Protein AF-A0A358DA45-F1 (afdb_monomer)

Secondary structure (DSSP, 8-state):
---S-----SGGGHHHHHHHHHHHHHHHHS----------SS---EEEEEEE-TTS-EEEEEEEE--

Mean predicted aligned error: 3.57 Å

Solvent-accessible surface area (backbone atoms only — not comparable to full-atom values): 4504 Å² total; per-residue (Å²): 130,95,66,66,74,83,92,68,95,49,79,85,51,40,65,64,51,49,57,51,29,25,52,46,25,31,75,76,70,73,46,44,82,82,84,89,78,84,84,72,80,89,68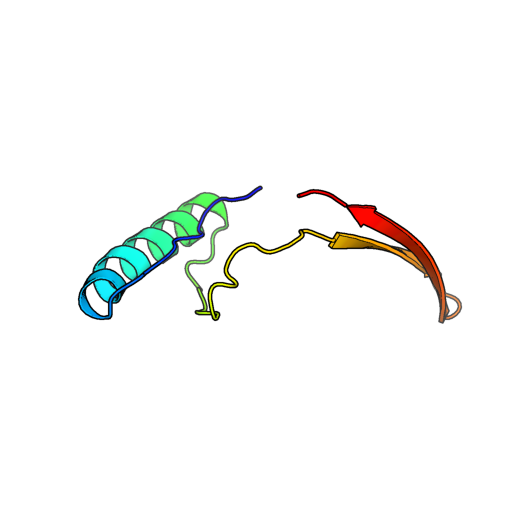,78,43,71,50,70,48,74,52,71,54,95,89,71,53,72,48,70,71,57,75,44,82,71,104

Structure (mmCIF, N/CA/C/O backbone):
data_AF-A0A358DA45-F1
#
_entry.id   AF-A0A358DA45-F1
#
loop_
_atom_site.group_PDB
_atom_site.id
_atom_site.type_symbol
_atom_site.label_atom_id
_atom_site.label_alt_id
_atom_site.label_comp_id
_atom_site.label_asym_id
_atom_site.label_entity_id
_atom_site.label_seq_id
_atom_site.pdbx_PDB_ins_code
_atom_site.Cartn_x
_atom_site.Cartn_y
_atom_site.Cartn_z
_atom_site.occupancy
_atom_site.B_iso_or_equiv
_atom_site.auth_seq_id
_atom_site.auth_comp_id
_atom_site.auth_asym_id
_atom_site.auth_atom_id
_atom_site.pdbx_PDB_model_num
ATOM 1 N N . GLY A 1 1 ? 5.464 -3.800 2.215 1.00 61.12 1 GLY A N 1
ATOM 2 C CA . GLY A 1 1 ? 5.599 -3.442 3.641 1.00 61.12 1 GLY A CA 1
ATOM 3 C C . GLY A 1 1 ? 4.256 -3.043 4.203 1.00 61.12 1 GLY A C 1
ATOM 4 O O . GLY A 1 1 ? 4.036 -1.856 4.367 1.00 61.12 1 GLY A O 1
ATOM 5 N N . GLY A 1 2 ? 3.373 -4.021 4.442 1.00 70.38 2 GLY A N 1
ATOM 6 C CA . GLY A 1 2 ? 1.939 -3.842 4.721 1.00 70.38 2 GLY A CA 1
ATOM 7 C C . GLY A 1 2 ? 1.598 -3.179 6.059 1.00 70.38 2 GLY A C 1
ATOM 8 O O . GLY A 1 2 ? 0.925 -3.771 6.891 1.00 70.38 2 GLY A O 1
ATOM 9 N N . ARG A 1 3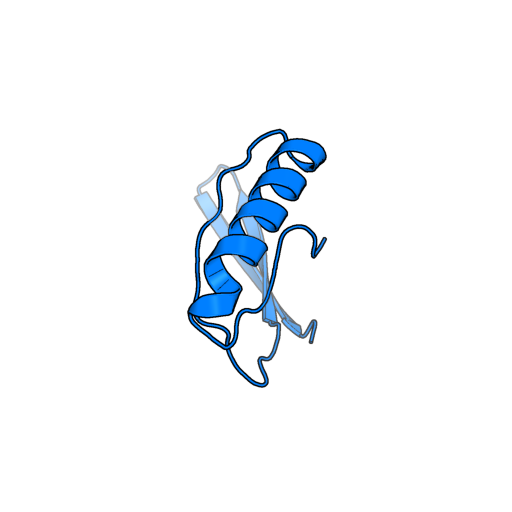 ? 2.094 -1.963 6.265 1.00 74.88 3 ARG A N 1
ATOM 10 C CA . ARG A 1 3 ? 1.862 -1.105 7.426 1.00 74.88 3 ARG A CA 1
ATOM 11 C C . ARG A 1 3 ? 0.876 -0.002 7.053 1.00 74.88 3 ARG A C 1
ATOM 13 O O . ARG A 1 3 ? 0.830 0.398 5.893 1.00 74.88 3 ARG A O 1
ATOM 20 N N . GLY A 1 4 ? 0.101 0.483 8.020 1.00 81.25 4 GLY A N 1
ATOM 21 C CA . GLY A 1 4 ? -0.859 1.572 7.802 1.00 81.25 4 GLY A CA 1
ATOM 22 C C . GLY A 1 4 ? -2.117 1.210 6.998 1.00 81.25 4 GLY A C 1
ATOM 23 O O . GLY A 1 4 ? -2.821 2.113 6.560 1.00 81.25 4 GLY A O 1
ATOM 24 N N . MET A 1 5 ? -2.426 -0.080 6.810 1.00 91.19 5 MET A N 1
ATOM 25 C CA . MET A 1 5 ? -3.663 -0.541 6.158 1.00 91.19 5 MET A CA 1
ATOM 26 C C . MET A 1 5 ? -4.581 -1.231 7.165 1.00 91.19 5 MET A C 1
ATOM 28 O O . MET A 1 5 ? -4.118 -2.018 7.992 1.00 91.19 5 MET A O 1
ATOM 32 N N . ARG A 1 6 ? -5.887 -0.956 7.085 1.00 92.31 6 ARG A N 1
ATOM 33 C CA . ARG A 1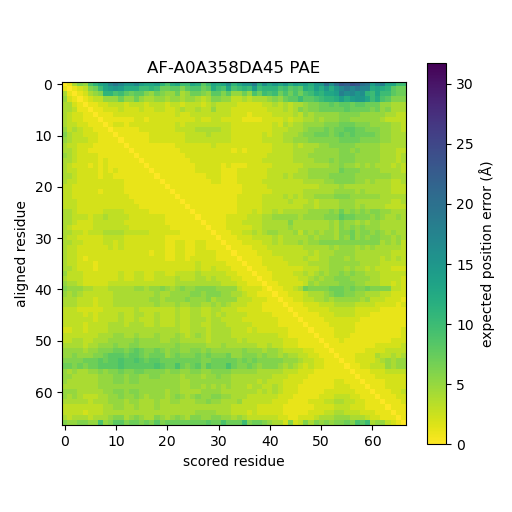 6 ? -6.913 -1.560 7.946 1.00 92.31 6 ARG A CA 1
ATOM 34 C C . ARG A 1 6 ? -8.148 -1.893 7.135 1.00 92.31 6 ARG A C 1
ATOM 36 O O . ARG A 1 6 ? -8.610 -1.079 6.343 1.00 92.31 6 ARG A O 1
ATOM 43 N N . ARG A 1 7 ? -8.685 -3.085 7.370 1.00 93.25 7 ARG A N 1
ATOM 44 C CA . ARG A 1 7 ? -9.973 -3.497 6.825 1.00 93.25 7 ARG A CA 1
ATOM 45 C C . ARG A 1 7 ? -11.081 -3.059 7.780 1.00 93.25 7 ARG A C 1
ATOM 47 O O . ARG A 1 7 ? -10.939 -3.220 8.987 1.00 93.25 7 ARG A O 1
ATOM 54 N N . VAL A 1 8 ? -12.144 -2.503 7.214 1.00 96.38 8 VAL A N 1
ATOM 55 C CA . VAL A 1 8 ? -13.326 -1.993 7.915 1.00 96.38 8 VAL A CA 1
ATOM 56 C C . VAL A 1 8 ? -14.537 -2.683 7.294 1.00 96.38 8 VAL A C 1
ATOM 58 O O . VAL A 1 8 ? -14.699 -2.627 6.075 1.00 96.38 8 VAL A O 1
ATOM 61 N N . GLU A 1 9 ? -15.347 -3.365 8.102 1.00 95.75 9 GLU A N 1
ATOM 62 C CA . GLU A 1 9 ? -16.532 -4.102 7.631 1.00 95.75 9 GLU A CA 1
ATOM 63 C C . GLU A 1 9 ? -17.815 -3.288 7.814 1.00 95.75 9 GLU A C 1
ATOM 65 O O . GLU A 1 9 ? -18.772 -3.441 7.053 1.00 95.75 9 GLU A O 1
ATOM 70 N N . THR A 1 10 ? -17.839 -2.407 8.816 1.00 96.81 10 THR A N 1
ATOM 71 C CA . THR A 1 10 ? -19.013 -1.601 9.163 1.00 96.81 10 THR A CA 1
ATOM 72 C C . THR A 1 10 ? -18.682 -0.114 9.247 1.00 96.81 10 THR A C 1
ATOM 74 O O . THR A 1 10 ? -17.543 0.285 9.480 1.00 96.81 10 THR A O 1
ATOM 77 N N . ALA A 1 11 ? -19.688 0.744 9.058 1.00 96.81 11 ALA A N 1
ATOM 78 C CA . ALA A 1 11 ? -19.489 2.194 9.099 1.00 96.81 11 ALA A CA 1
ATOM 79 C C . ALA A 1 11 ? -18.992 2.688 10.472 1.00 96.81 11 ALA A C 1
ATOM 81 O O . ALA A 1 11 ? -18.182 3.610 10.532 1.00 96.81 11 ALA A O 1
ATOM 82 N N . ASP A 1 12 ? -19.428 2.047 11.558 1.00 98.00 12 ASP A N 1
ATOM 83 C CA . ASP A 1 12 ? -19.071 2.435 12.928 1.00 98.00 12 ASP A CA 1
ATOM 84 C C . ASP A 1 12 ? -17.604 2.118 13.275 1.00 98.00 12 ASP A C 1
ATOM 86 O O . ASP A 1 12 ? -17.009 2.759 14.142 1.00 98.00 12 ASP A O 1
ATOM 90 N N . GLU A 1 13 ? -16.985 1.169 12.570 1.00 97.62 13 GLU A N 1
ATOM 91 C CA . GLU A 1 13 ? -15.561 0.838 12.700 1.00 97.62 13 GLU A CA 1
ATOM 92 C C . GLU A 1 13 ? -14.645 1.860 12.007 1.00 97.62 13 GLU A C 1
ATOM 94 O O . GLU A 1 13 ? -13.455 1.947 12.328 1.00 97.62 13 GLU A O 1
ATOM 99 N N . LEU A 1 14 ? -15.174 2.652 11.066 1.00 96.94 14 LEU A N 1
ATOM 100 C CA . LEU A 1 14 ? -14.369 3.556 10.248 1.00 96.94 14 LEU A CA 1
ATOM 101 C C . LEU A 1 14 ? -13.689 4.674 11.062 1.00 96.94 14 LEU A C 1
ATOM 103 O O . LEU A 1 14 ? -12.478 4.842 10.897 1.00 96.94 14 LEU A O 1
ATOM 107 N N . PRO A 1 15 ? -14.379 5.438 11.937 1.00 97.50 15 PRO A N 1
ATOM 108 C CA . PRO A 1 15 ? -13.741 6.529 12.675 1.00 97.50 15 PRO A CA 1
ATOM 109 C C . PRO A 1 15 ? -12.511 6.109 13.505 1.00 97.50 15 PRO A C 1
ATOM 111 O O . PRO A 1 15 ? -11.464 6.751 13.357 1.00 97.50 15 PRO A O 1
ATOM 114 N N . PRO A 1 16 ? -12.559 5.048 14.343 1.00 96.75 16 PRO A N 1
ATOM 115 C CA . PRO A 1 16 ? -11.379 4.628 15.095 1.00 96.75 16 PRO A CA 1
ATOM 116 C C . PRO A 1 16 ? -10.275 4.053 14.193 1.00 96.75 16 PRO A C 1
ATOM 118 O O . PRO A 1 16 ? -9.101 4.354 14.419 1.00 96.75 16 PRO A O 1
ATOM 121 N N . ALA A 1 17 ? -10.620 3.294 13.144 1.00 96.19 17 ALA A N 1
ATOM 122 C CA . ALA A 1 17 ? -9.637 2.743 12.209 1.00 96.19 17 ALA A CA 1
ATOM 123 C C . ALA A 1 17 ? -8.886 3.843 11.440 1.00 96.19 17 ALA A C 1
ATOM 125 O O . ALA A 1 17 ? -7.666 3.761 11.274 1.00 96.19 17 ALA A O 1
ATOM 126 N N . LEU A 1 18 ? -9.600 4.892 11.022 1.00 95.88 18 LEU A N 1
ATOM 127 C CA . LEU A 1 18 ? -9.035 6.045 10.330 1.00 95.88 18 LEU A CA 1
ATOM 128 C C . LEU A 1 18 ? -8.026 6.784 11.217 1.00 95.88 18 LEU A C 1
ATOM 130 O O . LEU A 1 18 ? -6.889 7.003 10.803 1.00 95.88 18 LEU A O 1
ATOM 134 N N . ALA A 1 19 ? -8.413 7.121 12.452 1.00 95.94 19 ALA A N 1
ATOM 135 C CA . ALA A 1 19 ? -7.539 7.823 13.392 1.00 95.94 19 ALA A CA 1
ATOM 136 C C . ALA A 1 19 ? -6.243 7.041 13.669 1.00 95.94 19 ALA A C 1
ATOM 138 O O . ALA A 1 19 ? -5.155 7.618 13.751 1.00 95.94 19 ALA A O 1
ATOM 139 N N . GLU A 1 20 ? -6.347 5.718 13.784 1.00 95.06 20 GLU A N 1
ATOM 140 C CA . GLU A 1 20 ? -5.197 4.855 14.017 1.00 95.06 20 GLU A CA 1
ATOM 141 C C . GLU A 1 20 ? -4.277 4.759 12.792 1.00 95.06 20 GLU A C 1
ATOM 143 O O . GLU A 1 20 ? -3.061 4.903 12.938 1.00 95.06 20 GLU A O 1
ATOM 148 N N . ALA A 1 21 ? -4.843 4.578 11.592 1.00 95.31 21 ALA A N 1
ATOM 149 C CA . ALA A 1 21 ? -4.087 4.537 10.341 1.00 95.31 21 ALA A CA 1
ATOM 150 C C . ALA A 1 21 ? -3.344 5.857 10.080 1.00 95.31 21 ALA A C 1
ATOM 152 O O . ALA A 1 21 ? -2.156 5.834 9.764 1.00 95.31 21 ALA A O 1
ATOM 153 N N . MET A 1 22 ? -3.995 7.006 10.302 1.00 95.81 22 MET A N 1
ATOM 154 C CA . MET A 1 22 ? -3.369 8.327 10.160 1.00 95.81 22 MET A CA 1
ATOM 155 C C . MET A 1 22 ? -2.204 8.524 11.138 1.00 95.81 22 MET A C 1
ATOM 157 O O . MET A 1 22 ? -1.153 9.044 10.762 1.00 95.81 22 MET A O 1
ATOM 161 N N . ARG A 1 23 ? -2.356 8.089 12.397 1.00 95.75 23 ARG A N 1
ATOM 162 C CA . ARG A 1 23 ? -1.287 8.171 13.407 1.00 95.75 23 ARG A CA 1
ATOM 163 C C . ARG A 1 23 ? -0.098 7.277 13.048 1.00 95.75 23 ARG A C 1
ATOM 165 O O . ARG A 1 23 ? 1.053 7.696 13.185 1.00 95.75 23 ARG A O 1
ATOM 172 N N . GLU A 1 24 ? -0.356 6.052 12.591 1.00 95.31 24 GLU A N 1
ATOM 173 C CA . GLU A 1 24 ? 0.699 5.149 12.123 1.00 95.31 24 GLU A CA 1
ATOM 174 C C . GLU A 1 24 ? 1.414 5.738 10.904 1.00 95.31 24 GLU A C 1
ATOM 176 O O . GLU A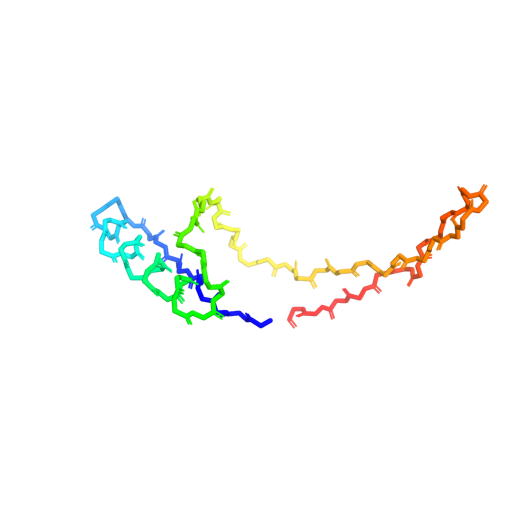 1 24 ? 2.642 5.795 10.899 1.00 95.31 24 GLU A O 1
ATOM 181 N N . ALA A 1 25 ? 0.667 6.255 9.925 1.00 95.12 25 ALA A N 1
ATOM 182 C CA . ALA A 1 25 ? 1.233 6.852 8.724 1.00 95.12 25 ALA A CA 1
ATOM 1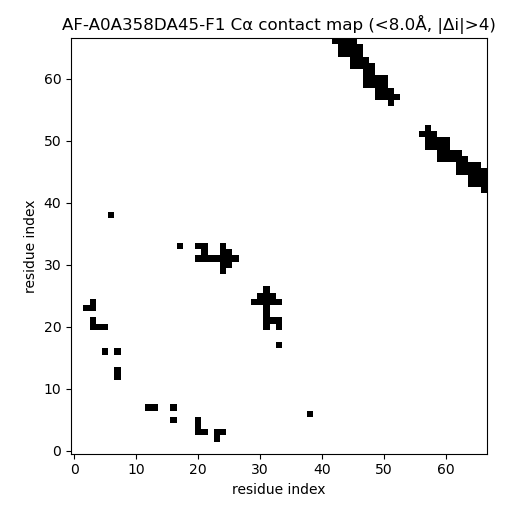83 C C . ALA A 1 25 ? 2.109 8.077 9.041 1.00 95.12 25 ALA A C 1
ATOM 185 O O . ALA A 1 25 ? 3.258 8.150 8.602 1.00 95.12 25 ALA A O 1
ATOM 186 N N . GLY A 1 26 ? 1.632 8.974 9.911 1.00 95.94 26 GLY A N 1
ATOM 187 C CA . GLY A 1 26 ? 2.404 10.127 10.372 1.00 95.94 26 GLY A CA 1
ATOM 188 C C . GLY A 1 26 ? 3.710 9.739 11.074 1.00 95.94 26 GLY A C 1
ATOM 189 O O . GLY A 1 26 ? 4.746 10.345 10.818 1.00 95.94 26 GLY A O 1
ATOM 190 N N . SER A 1 27 ? 3.694 8.705 11.923 1.00 94.94 27 SER A N 1
ATOM 191 C CA . SER A 1 27 ? 4.894 8.265 12.658 1.00 94.94 27 SER A CA 1
ATOM 192 C C . SER A 1 27 ? 5.871 7.429 11.824 1.00 94.94 27 SER A C 1
ATOM 194 O O . SER A 1 27 ? 7.077 7.519 12.039 1.00 94.94 27 SER A O 1
ATOM 196 N N . ALA A 1 28 ? 5.377 6.619 10.884 1.00 94.56 28 ALA A N 1
ATOM 197 C CA . ALA A 1 28 ? 6.202 5.726 10.072 1.00 94.56 28 ALA A CA 1
ATOM 198 C C . ALA A 1 28 ? 6.717 6.378 8.780 1.00 94.56 28 ALA A C 1
ATOM 200 O O . ALA A 1 28 ? 7.801 6.023 8.319 1.00 94.56 28 ALA A O 1
ATOM 201 N N . PHE A 1 29 ? 5.948 7.305 8.199 1.00 94.12 29 PHE A N 1
ATOM 202 C CA . PHE A 1 29 ? 6.211 7.882 6.876 1.00 94.12 29 PHE A CA 1
ATOM 203 C C . PHE A 1 29 ? 6.278 9.417 6.872 1.00 94.12 29 PHE A C 1
ATOM 205 O O . PHE A 1 29 ? 6.598 10.002 5.841 1.00 94.12 29 PHE A O 1
ATOM 212 N N . GLY A 1 30 ? 5.998 10.083 8.000 1.00 96.12 30 GLY A N 1
ATOM 213 C CA . GLY A 1 30 ? 6.027 11.548 8.112 1.00 96.12 30 GLY A CA 1
ATOM 214 C C . GLY A 1 30 ? 4.817 12.257 7.496 1.00 96.12 30 GLY A C 1
ATOM 215 O O . GLY A 1 30 ? 4.775 13.485 7.481 1.00 96.12 30 GLY A O 1
ATOM 216 N N . ASP A 1 31 ? 3.828 11.504 7.011 1.00 96.31 31 ASP A N 1
ATOM 217 C CA . ASP A 1 31 ? 2.632 12.022 6.353 1.00 96.31 31 ASP A CA 1
ATOM 218 C C . ASP A 1 31 ? 1.392 11.239 6.820 1.00 96.31 31 ASP A C 1
ATOM 220 O O . ASP A 1 31 ? 1.323 10.029 6.602 1.00 96.31 31 ASP A O 1
ATOM 224 N N . PRO A 1 32 ? 0.416 11.887 7.482 1.00 96.50 32 PRO A N 1
ATOM 225 C CA . PRO A 1 32 ? -0.773 11.219 8.000 1.00 96.50 32 PRO A CA 1
ATOM 226 C C . PRO A 1 32 ? -1.890 11.054 6.960 1.00 96.50 32 PRO A C 1
ATOM 228 O O . PRO A 1 32 ? -2.980 10.610 7.323 1.00 96.50 32 PRO A O 1
ATOM 231 N N . ARG A 1 33 ? -1.694 11.462 5.699 1.00 96.56 33 ARG A N 1
ATOM 232 C CA . ARG A 1 33 ? -2.726 11.331 4.661 1.00 96.56 33 ARG A CA 1
ATOM 233 C C . ARG A 1 33 ? -3.041 9.860 4.388 1.00 96.56 33 ARG A C 1
ATOM 235 O O . ARG A 1 33 ? -2.150 9.033 4.227 1.00 96.56 33 ARG A O 1
ATOM 242 N N . VAL A 1 34 ? -4.331 9.562 4.286 1.00 95.69 34 VAL A N 1
ATOM 243 C CA . VAL A 1 34 ? -4.873 8.227 4.007 1.00 95.69 34 VAL A CA 1
ATOM 244 C C . VAL A 1 34 ? -6.016 8.337 3.000 1.00 95.69 34 VAL A C 1
ATOM 246 O O . VAL A 1 34 ? -6.601 9.408 2.831 1.00 95.69 34 VAL A O 1
ATOM 249 N N . PHE A 1 35 ? -6.339 7.231 2.339 1.00 95.88 35 PHE A N 1
ATOM 250 C CA . PHE A 1 35 ? -7.493 7.109 1.451 1.00 95.88 35 PHE A CA 1
ATOM 251 C C . PHE A 1 35 ? -8.261 5.821 1.770 1.00 95.88 35 PHE A C 1
ATOM 253 O O . PHE A 1 35 ? -7.772 4.964 2.505 1.00 95.88 35 PHE A O 1
ATOM 260 N N . LEU A 1 36 ? -9.476 5.709 1.235 1.00 95.81 36 LEU A N 1
ATOM 261 C CA . LEU A 1 36 ? -10.303 4.512 1.336 1.00 95.81 36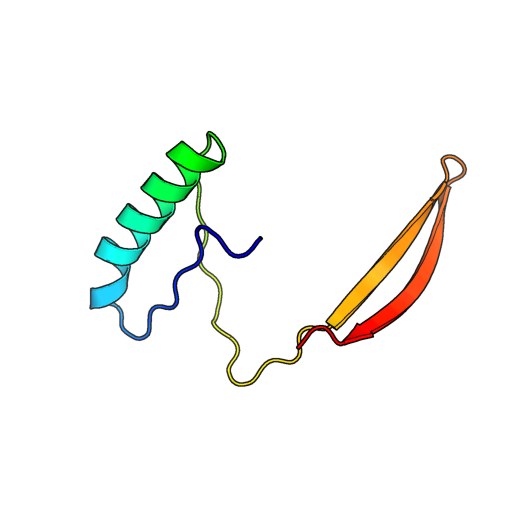 LEU A CA 1
ATOM 262 C C . LEU A 1 36 ? -10.425 3.865 -0.037 1.00 95.81 36 LEU A C 1
ATOM 264 O O . LEU A 1 36 ? -10.592 4.553 -1.043 1.00 95.81 36 LEU A O 1
ATOM 268 N N . GLU A 1 37 ? -10.396 2.542 -0.055 1.00 96.44 37 GLU A N 1
ATOM 269 C CA . GLU A 1 37 ? -10.635 1.729 -1.238 1.00 96.44 37 GLU A CA 1
ATOM 270 C C . GLU A 1 37 ? -11.578 0.578 -0.904 1.00 96.44 37 GLU A C 1
ATOM 272 O O . GLU A 1 37 ? -11.764 0.203 0.257 1.00 96.44 37 GLU A O 1
ATOM 277 N N . GLN A 1 38 ? -12.196 0.013 -1.935 1.00 95.50 38 GLN A N 1
ATOM 278 C CA . GLN A 1 38 ? -13.033 -1.160 -1.762 1.00 95.50 38 GLN A CA 1
ATOM 279 C C . GLN A 1 38 ? -12.158 -2.388 -1.488 1.00 95.50 38 GLN A C 1
ATOM 281 O O . GLN A 1 38 ? -11.337 -2.776 -2.317 1.00 95.50 38 GLN A O 1
ATOM 286 N N . ALA A 1 39 ? -12.393 -3.054 -0.358 1.00 94.25 39 ALA A N 1
ATOM 287 C CA . ALA A 1 39 ? -11.728 -4.311 -0.047 1.00 94.25 39 ALA A CA 1
ATOM 288 C C . ALA A 1 39 ? -12.190 -5.423 -1.008 1.00 94.25 39 ALA A C 1
ATOM 290 O O . ALA A 1 39 ? -13.351 -5.845 -0.993 1.00 94.25 39 ALA A O 1
ATOM 291 N N . VAL A 1 40 ? -11.273 -5.930 -1.833 1.00 94.25 40 VAL A N 1
ATOM 292 C CA . VAL A 1 40 ? -11.530 -7.080 -2.708 1.00 94.25 40 VAL A CA 1
ATOM 293 C C . VAL A 1 40 ? -11.479 -8.365 -1.882 1.00 94.25 40 V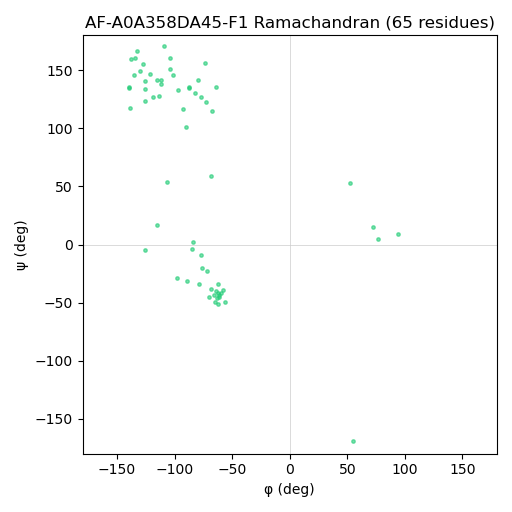AL A C 1
ATOM 295 O O . VAL A 1 40 ? -10.512 -8.628 -1.169 1.00 94.25 40 VAL A O 1
ATOM 298 N N . GLN A 1 41 ? -12.524 -9.189 -1.970 1.00 93.94 41 GLN A N 1
ATOM 299 C CA . GLN A 1 41 ? -12.578 -10.468 -1.263 1.00 93.94 41 GLN A CA 1
ATOM 300 C C . GLN A 1 41 ? -11.933 -11.579 -2.089 1.00 93.94 41 GLN A C 1
ATOM 302 O O . GLN A 1 41 ? -12.245 -11.730 -3.268 1.00 93.94 41 GLN A O 1
ATOM 307 N N . ARG A 1 42 ? -11.098 -12.402 -1.439 1.00 93.81 42 ARG A N 1
ATOM 308 C CA . ARG A 1 42 ? -10.324 -13.485 -2.078 1.00 93.81 42 ARG A CA 1
ATOM 309 C C . ARG A 1 42 ? -9.513 -12.988 -3.295 1.00 93.81 42 ARG A C 1
ATOM 311 O O . ARG A 1 42 ? -9.670 -13.538 -4.386 1.00 93.81 42 ARG A O 1
ATOM 318 N N . PRO A 1 43 ? -8.694 -11.928 -3.141 1.00 95.00 43 PRO A N 1
ATOM 319 C CA . PRO A 1 43 ? -7.912 -11.400 -4.249 1.00 95.00 43 PRO A CA 1
ATOM 320 C C . PRO A 1 43 ? -6.745 -12.334 -4.591 1.00 95.00 43 PRO A C 1
ATOM 322 O O . PRO A 1 43 ? -6.257 -13.065 -3.727 1.00 95.00 43 PRO A O 1
ATOM 325 N N . ARG A 1 44 ? -6.261 -12.243 -5.836 1.00 96.62 44 ARG A N 1
ATOM 326 C CA . ARG A 1 44 ? -4.888 -12.635 -6.171 1.00 96.62 44 ARG A CA 1
ATOM 327 C C . ARG A 1 44 ? -3.998 -11.398 -6.185 1.00 96.62 44 ARG A C 1
ATOM 329 O O . ARG A 1 44 ? -4.399 -10.391 -6.768 1.00 96.62 44 ARG A O 1
ATOM 336 N N . HIS A 1 45 ? -2.828 -11.457 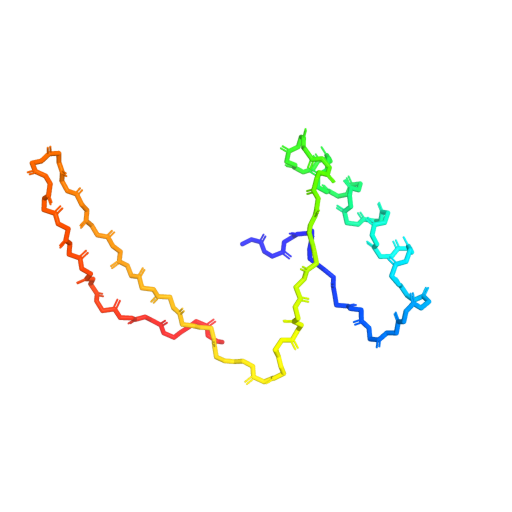-5.556 1.00 95.94 45 HIS A N 1
ATOM 337 C CA . HIS A 1 45 ? -1.852 -10.374 -5.625 1.00 95.94 45 HIS A CA 1
ATOM 338 C C . HIS A 1 45 ? -0.941 -10.631 -6.818 1.00 95.94 45 HIS A C 1
ATOM 340 O O . HIS A 1 45 ? -0.028 -11.442 -6.739 1.00 95.94 45 HIS A O 1
ATOM 346 N N . VAL A 1 46 ? -1.180 -9.931 -7.924 1.00 97.00 46 VAL A N 1
ATOM 347 C CA . VAL A 1 46 ? -0.350 -10.045 -9.127 1.00 97.00 46 VAL A CA 1
ATOM 348 C C . VAL A 1 46 ? 0.383 -8.732 -9.356 1.00 97.00 46 VAL A C 1
ATOM 350 O O . VAL A 1 46 ? -0.241 -7.673 -9.403 1.00 97.00 46 VAL A O 1
ATOM 353 N N . GLU A 1 47 ? 1.701 -8.803 -9.516 1.00 97.94 47 GLU A N 1
ATOM 354 C CA . GLU A 1 47 ? 2.563 -7.647 -9.769 1.00 97.94 47 GLU A CA 1
ATOM 355 C C . GLU A 1 47 ? 3.335 -7.808 -11.086 1.00 97.94 47 GLU A C 1
ATOM 357 O O . GLU A 1 47 ? 3.706 -8.914 -11.476 1.00 97.94 47 GLU A O 1
ATOM 362 N N . VAL A 1 48 ? 3.580 -6.695 -11.784 1.00 98.25 48 VAL A N 1
ATOM 363 C CA . VAL A 1 48 ? 4.270 -6.666 -13.085 1.00 98.25 48 VAL A CA 1
ATOM 364 C C . VAL A 1 48 ? 5.546 -5.847 -12.960 1.00 98.25 48 VAL A C 1
ATOM 366 O O . VAL A 1 48 ? 5.521 -4.697 -12.521 1.00 98.25 48 VAL A O 1
ATOM 369 N N . GLN A 1 49 ? 6.674 -6.424 -13.370 1.00 98.56 49 GLN A N 1
ATOM 370 C CA . GLN A 1 49 ? 7.946 -5.707 -13.397 1.00 98.56 49 GLN A CA 1
ATOM 371 C C . GLN A 1 49 ? 8.053 -4.859 -14.662 1.00 98.56 49 GLN A C 1
ATOM 373 O O . GLN A 1 49 ? 7.890 -5.377 -15.764 1.00 98.56 49 GLN A O 1
ATOM 378 N N . ILE A 1 50 ? 8.416 -3.587 -14.506 1.00 98.31 50 ILE A N 1
ATOM 379 C CA . ILE A 1 50 ? 8.642 -2.647 -15.610 1.00 98.31 50 ILE A CA 1
ATOM 380 C C . ILE A 1 50 ? 10.118 -2.231 -15.644 1.00 98.31 50 ILE A C 1
ATOM 382 O O . ILE A 1 50 ? 10.728 -2.040 -14.589 1.00 98.31 50 ILE A O 1
ATOM 386 N N . LEU A 1 51 ? 10.684 -2.087 -16.845 1.00 98.50 51 LEU A N 1
ATOM 387 C CA . LEU A 1 51 ? 11.961 -1.416 -17.109 1.00 98.50 51 LEU A CA 1
ATOM 388 C C . LEU A 1 51 ? 11.738 -0.339 -18.175 1.00 98.50 51 LEU A C 1
ATOM 390 O O . LEU A 1 51 ? 11.109 -0.608 -19.197 1.00 98.50 51 LEU A O 1
ATOM 394 N N . ALA A 1 52 ? 12.263 0.862 -17.948 1.00 98.44 52 ALA A N 1
ATOM 395 C CA . ALA A 1 52 ? 12.179 1.975 -18.888 1.00 98.44 52 ALA A CA 1
ATOM 396 C C . ALA A 1 52 ? 13.537 2.674 -19.017 1.00 98.44 52 ALA A C 1
ATOM 398 O O . ALA A 1 52 ? 14.284 2.751 -18.038 1.00 98.44 52 ALA A O 1
ATOM 399 N N . ASP A 1 53 ? 13.851 3.171 -20.213 1.00 98.31 53 ASP A N 1
ATOM 400 C CA . ASP A 1 53 ? 15.063 3.946 -20.491 1.00 98.31 53 ASP A CA 1
ATOM 401 C C . ASP A 1 53 ? 14.760 5.434 -20.759 1.00 98.31 53 ASP A C 1
ATOM 403 O O . ASP A 1 53 ? 13.608 5.854 -20.885 1.00 98.31 53 ASP A O 1
ATOM 407 N N . SER A 1 54 ? 15.807 6.262 -20.830 1.00 98.19 54 SER A N 1
ATOM 408 C CA . SER A 1 54 ? 15.684 7.703 -21.097 1.00 98.19 54 SER A CA 1
ATOM 409 C C . SER A 1 54 ? 15.419 8.048 -22.566 1.00 98.19 54 SER A C 1
ATOM 411 O O . SER A 1 54 ? 15.136 9.207 -22.867 1.00 98.19 54 SER A O 1
ATOM 413 N N . ALA A 1 55 ? 15.501 7.071 -23.476 1.00 98.25 55 ALA A N 1
ATOM 414 C CA . ALA A 1 55 ? 15.153 7.234 -24.886 1.00 98.25 55 ALA A CA 1
ATOM 415 C C . ALA A 1 55 ? 13.646 7.035 -25.137 1.00 98.25 55 ALA A C 1
ATOM 417 O O . ALA A 1 55 ? 13.176 7.246 -26.254 1.00 98.25 55 ALA A O 1
ATOM 418 N N . GLY A 1 56 ? 12.886 6.673 -24.096 1.00 98.19 56 GLY A N 1
ATOM 419 C CA . GLY A 1 56 ? 11.440 6.490 -24.146 1.00 98.19 56 GLY A CA 1
ATOM 420 C C . GLY A 1 56 ? 11.006 5.048 -24.402 1.00 98.19 56 GLY A C 1
ATOM 421 O O . GLY A 1 56 ? 9.816 4.807 -24.604 1.00 98.19 56 GLY A O 1
ATOM 422 N N . HIS A 1 57 ? 11.922 4.076 -24.380 1.00 98.25 57 HIS A N 1
ATOM 423 C CA . HIS A 1 57 ? 11.541 2.671 -24.460 1.00 98.25 57 HIS A CA 1
ATOM 424 C C . HIS A 1 57 ? 11.072 2.171 -23.096 1.00 98.25 57 HIS A C 1
ATOM 426 O O . HIS A 1 57 ? 11.622 2.517 -22.052 1.00 98.25 57 HIS A O 1
ATOM 432 N N . THR A 1 58 ? 10.043 1.328 -23.097 1.00 98.50 58 THR A N 1
ATOM 433 C CA . THR A 1 58 ? 9.511 0.687 -21.893 1.00 98.50 58 THR A CA 1
ATOM 434 C C . THR A 1 58 ? 9.159 -0.757 -22.208 1.00 98.50 58 THR A C 1
ATOM 436 O O . THR A 1 58 ? 8.539 -1.039 -23.232 1.00 98.50 58 THR A O 1
ATOM 439 N N . VAL A 1 59 ? 9.545 -1.671 -21.324 1.00 98.38 59 VAL A N 1
ATOM 440 C CA . VAL A 1 59 ? 9.225 -3.096 -21.414 1.00 98.38 59 VAL A CA 1
ATOM 441 C C . VAL A 1 59 ? 8.667 -3.590 -20.087 1.00 98.38 59 VAL A C 1
ATOM 443 O O . VAL A 1 59 ? 9.043 -3.102 -19.019 1.00 98.38 59 VAL A O 1
ATOM 446 N N . HIS A 1 60 ? 7.788 -4.585 -20.154 1.00 98.44 60 HIS A N 1
ATOM 447 C CA . HIS A 1 60 ? 7.399 -5.369 -18.989 1.00 98.44 60 HIS A CA 1
ATOM 448 C C . HIS A 1 60 ? 8.136 -6.714 -19.008 1.00 98.44 60 HIS A C 1
ATOM 450 O O . HIS A 1 60 ? 8.376 -7.282 -20.073 1.00 98.44 60 HIS A O 1
ATOM 456 N N . LEU A 1 61 ? 8.486 -7.235 -17.834 1.00 98.19 61 LEU A N 1
ATOM 457 C CA . LEU A 1 61 ? 9.122 -8.546 -17.664 1.00 98.19 61 LEU A CA 1
ATOM 458 C C . LEU A 1 61 ? 8.126 -9.549 -17.079 1.00 98.19 61 LEU A C 1
ATOM 460 O O . LEU A 1 61 ? 8.398 -10.178 -16.058 1.00 98.19 61 LEU A O 1
ATOM 464 N N . PHE A 1 62 ? 6.974 -9.660 -17.744 1.00 97.94 62 PHE A N 1
ATOM 465 C CA . PHE A 1 62 ? 5.849 -10.507 -17.329 1.00 97.94 62 PHE A CA 1
ATOM 466 C C . PHE A 1 62 ? 5.367 -10.214 -15.893 1.00 97.94 62 PHE A C 1
ATOM 468 O O . PHE A 1 62 ? 5.705 -9.191 -15.287 1.00 97.94 62 PHE A O 1
ATOM 475 N N . GLU A 1 63 ? 4.507 -11.086 -15.387 1.00 97.88 63 GLU A N 1
ATOM 476 C CA . GLU A 1 63 ? 3.885 -11.008 -14.075 1.00 97.88 63 GLU A CA 1
ATOM 477 C C . GLU A 1 63 ? 4.491 -11.981 -13.055 1.00 97.88 63 GLU A C 1
ATOM 479 O O . GLU A 1 63 ? 5.109 -12.992 -13.395 1.00 97.88 63 GLU A O 1
ATOM 484 N N . ARG A 1 64 ? 4.264 -11.684 -11.773 1.00 98.38 64 ARG A N 1
ATOM 485 C CA . ARG A 1 64 ? 4.462 -12.599 -10.646 1.00 98.38 64 ARG A CA 1
ATOM 486 C C . ARG A 1 64 ? 3.178 -12.694 -9.836 1.00 98.38 64 ARG A C 1
ATOM 488 O O . ARG A 1 64 ? 2.514 -11.683 -9.621 1.00 98.38 64 ARG A O 1
ATOM 495 N N . ASP A 1 65 ? 2.865 -13.898 -9.370 1.00 97.12 65 ASP A N 1
ATOM 496 C CA . ASP A 1 65 ? 1.839 -14.115 -8.352 1.00 97.12 65 ASP A CA 1
ATOM 497 C C . ASP A 1 65 ? 2.493 -14.108 -6.962 1.00 97.12 65 ASP A C 1
ATOM 499 O O . ASP A 1 65 ? 3.353 -14.943 -6.674 1.00 97.12 65 ASP A O 1
ATOM 503 N N . CYS A 1 66 ? 2.102 -13.138 -6.140 1.00 95.12 66 CYS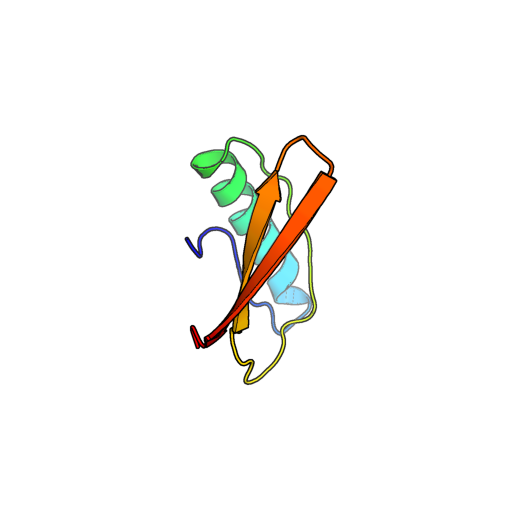 A N 1
ATOM 504 C CA . CYS A 1 66 ? 2.578 -12.887 -4.780 1.00 95.12 66 CYS A CA 1
ATOM 505 C C . CYS A 1 66 ? 1.461 -13.068 -3.736 1.00 95.12 66 CYS A C 1
ATOM 507 O O . CYS A 1 66 ? 1.568 -12.523 -2.632 1.00 95.12 66 CYS A O 1
ATOM 509 N N . SER A 1 67 ? 0.364 -13.742 -4.108 1.00 87.12 67 SER A N 1
ATOM 510 C CA . SER A 1 67 ? -0.709 -14.126 -3.184 1.00 87.12 67 SER A CA 1
ATOM 511 C C . SER A 1 67 ? -0.242 -14.940 -1.988 1.00 87.12 67 SER A C 1
ATOM 513 O O . SER A 1 67 ? 0.721 -15.726 -2.121 1.00 87.12 67 SER A O 1
#

Radius of gyration: 16.92 Å; Cα contacts (8 Å, |Δi|>4): 66; chains: 1; bounding box: 35×26×40 Å

Foldseek 3Di:
DPALDDDDDDPVRPPVSLVVSLVRCCVVPVGSDDDDDDDDPPDWDKDWDKDADPVGDIDIPDIDTPD

Nearest PDB structures (foldseek):
  3ouu-assembly1_A  TM=9.765E-01  e=2.142E-04  Campylobacter jejuni subsp. jejuni NCTC 11168 = ATCC 700819
  8hwl-assembly1_E  TM=9.151E-01  e=2.613E-04  Homo sapiens
  2vpq-assembly1_A  TM=9.709E-01  e=8.051E-04  Staphylococcus aureus
  7ybu-assembly1_A  TM=6.093E-01  e=9.190E-04  Homo sapiens
  2iu7-assembly1_I  TM=2.080E-01  e=1.630E+00  Escherichia coli

Sequence (67 aa):
GGRGMRRVETADELPPALAEAMREAGSAFGDPRVFLEQAVQRPRHVEVQILADSAGHTVHLFERDCS

pLDDT: mean 94.79, std 6.34, range [61.12, 98.56]